Protein AF-A0A918UM39-F1 (afdb_monomer_lite)

pLDDT: m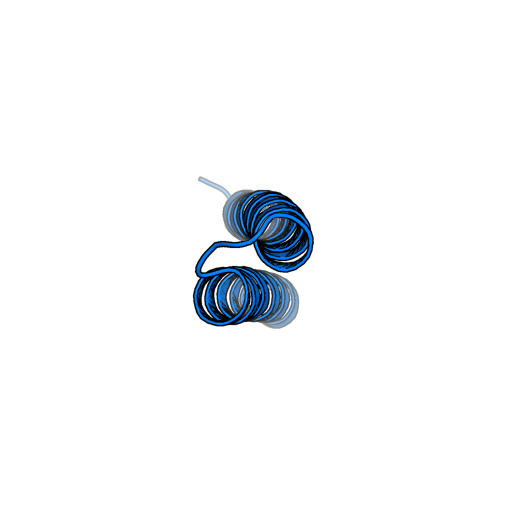ean 70.94, std 8.8, range [47.31, 83.81]

Foldseek 3Di:
DDLQVQLVVLQVQLVVQLVVLVVQVVPVHPSPVSNVVSPVSNVVSVVSNVVVD

Sequence (53 aa):
MSKSSAGVALMSVGAVATVIGALMYVLPGPGLPVLLLGLAILIAGAAVKFTSR

Radius of gyration: 12.46 Å; chains: 1; bounding box: 29×15×35 Å

Organism: NCBI:txid68255

Secondary structure (DSSP, 8-state):
--HHHHHHHHHHHHHHHHHHHHHHHHTTSSHHHHHHHHHHHHHHHHHHHHHT-

Structure (mmCIF, N/CA/C/O backbone):
data_AF-A0A918UM39-F1
#
_entry.id   AF-A0A918UM39-F1
#
loop_
_atom_site.group_PDB
_atom_site.id
_atom_site.type_symbol
_atom_site.label_atom_id
_atom_site.label_alt_id
_atom_site.label_comp_id
_atom_site.label_asym_id
_atom_site.label_entity_id
_atom_site.label_seq_id
_atom_site.pdbx_PDB_ins_code
_atom_site.Cartn_x
_atom_site.Cartn_y
_atom_site.Cartn_z
_atom_site.occupancy
_atom_site.B_iso_or_equiv
_atom_site.auth_seq_id
_atom_site.auth_comp_id
_atom_site.auth_asym_id
_atom_site.auth_atom_id
_atom_site.pdbx_PDB_model_num
ATOM 1 N N . MET A 1 1 ? -8.155 10.209 18.375 1.00 50.19 1 MET A N 1
ATOM 2 C CA . MET A 1 1 ? -7.934 9.946 16.934 1.00 50.19 1 MET A CA 1
ATOM 3 C C . MET A 1 1 ? -8.801 8.766 16.523 1.00 50.19 1 MET A C 1
ATOM 5 O O . MET A 1 1 ? -8.555 7.648 16.959 1.00 50.19 1 MET A O 1
ATOM 9 N N . SER A 1 2 ? -9.886 9.029 15.800 1.00 47.31 2 SER A N 1
ATOM 10 C CA . SER A 1 2 ? -10.912 8.033 15.477 1.00 47.31 2 SER A CA 1
ATOM 11 C C . SER A 1 2 ? -10.370 6.996 14.491 1.00 47.31 2 SER A C 1
ATOM 13 O O . SER A 1 2 ? -9.863 7.360 13.434 1.00 47.31 2 SER A O 1
ATOM 15 N N . LYS A 1 3 ? -10.491 5.701 14.818 1.00 55.44 3 LYS A N 1
ATOM 16 C CA . LYS A 1 3 ? -9.992 4.565 14.009 1.00 55.44 3 LYS A CA 1
ATOM 17 C C . LYS A 1 3 ? -10.424 4.620 12.533 1.00 55.44 3 LYS A C 1
ATOM 19 O O . LYS A 1 3 ? -9.682 4.185 11.658 1.00 55.44 3 LYS A O 1
ATOM 24 N N . SER A 1 4 ? -11.570 5.244 12.246 1.00 60.12 4 SER A N 1
ATOM 25 C CA . SER A 1 4 ? -12.064 5.465 10.882 1.00 60.12 4 SER A CA 1
ATOM 26 C C . SER A 1 4 ? -11.137 6.327 10.013 1.00 60.12 4 SER A C 1
ATOM 28 O O . SER A 1 4 ? -11.092 6.124 8.803 1.00 60.12 4 SER A O 1
ATOM 30 N N . SER A 1 5 ? -10.385 7.270 10.589 1.00 66.81 5 SER A N 1
ATOM 31 C CA . SER A 1 5 ? -9.468 8.137 9.834 1.00 66.81 5 SER A CA 1
ATOM 32 C C . SER A 1 5 ? -8.198 7.400 9.401 1.00 66.81 5 SER A C 1
ATOM 34 O O . SER A 1 5 ? -7.662 7.687 8.335 1.00 66.81 5 SER A O 1
ATOM 36 N N . ALA A 1 6 ? -7.745 6.417 10.187 1.00 70.69 6 ALA A N 1
ATOM 37 C CA . ALA A 1 6 ? -6.537 5.647 9.890 1.00 70.69 6 ALA A CA 1
ATOM 38 C C . ALA A 1 6 ? -6.720 4.736 8.664 1.00 70.69 6 ALA A C 1
ATOM 40 O O . ALA A 1 6 ? -5.850 4.690 7.799 1.00 7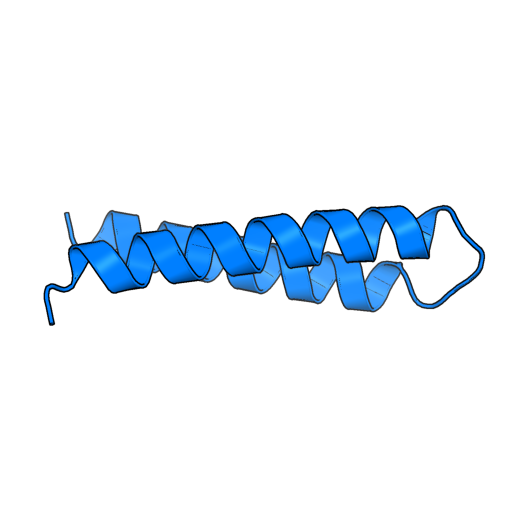0.69 6 ALA A O 1
ATOM 41 N N . GLY A 1 7 ? -7.875 4.071 8.539 1.00 67.56 7 GLY A N 1
ATOM 42 C CA . GLY A 1 7 ? -8.182 3.232 7.373 1.00 67.56 7 GLY A CA 1
ATOM 43 C C . GLY A 1 7 ? -8.322 4.033 6.073 1.00 67.56 7 GLY A C 1
ATOM 44 O O . GLY A 1 7 ? -7.871 3.588 5.021 1.00 67.56 7 GLY A O 1
ATOM 45 N N . VAL A 1 8 ? -8.891 5.242 6.146 1.00 74.50 8 VAL A N 1
ATOM 46 C CA . VAL A 1 8 ? -9.001 6.147 4.988 1.00 74.50 8 VAL A CA 1
ATOM 47 C C . VAL A 1 8 ? -7.628 6.683 4.575 1.00 74.50 8 VAL A C 1
ATOM 49 O O . VAL A 1 8 ? -7.323 6.699 3.385 1.00 74.50 8 VAL A O 1
ATOM 52 N N . ALA A 1 9 ? -6.780 7.055 5.539 1.00 78.69 9 ALA A N 1
ATOM 53 C CA . ALA A 1 9 ? -5.417 7.510 5.268 1.00 78.69 9 ALA A CA 1
ATOM 54 C C . ALA A 1 9 ? -4.536 6.404 4.656 1.00 78.69 9 ALA A C 1
ATOM 56 O O . ALA A 1 9 ? -3.782 6.656 3.723 1.00 78.69 9 ALA A O 1
ATOM 57 N N . LEU A 1 10 ? -4.658 5.160 5.129 1.00 72.56 10 LEU A N 1
ATOM 58 C CA . LEU A 1 10 ? -3.935 4.022 4.551 1.00 72.56 10 LEU A CA 1
ATOM 59 C C . LEU A 1 10 ? -4.389 3.711 3.118 1.00 72.56 10 LEU A C 1
ATOM 61 O O . LEU A 1 10 ? -3.554 3.442 2.258 1.00 72.56 10 LEU A O 1
ATOM 65 N N . MET A 1 11 ? -5.695 3.791 2.840 1.00 75.94 11 MET A N 1
ATOM 66 C CA . MET A 1 11 ? -6.224 3.621 1.483 1.00 75.94 11 MET A CA 1
ATOM 67 C C . MET A 1 11 ? -5.728 4.705 0.520 1.00 75.94 11 MET A C 1
ATOM 69 O O . MET A 1 11 ? -5.358 4.378 -0.606 1.00 75.94 11 MET A O 1
ATOM 73 N N . SER A 1 12 ? -5.702 5.976 0.936 1.00 80.31 12 SER A N 1
ATOM 74 C CA . SER A 1 12 ? -5.239 7.065 0.066 1.00 80.31 12 SER A CA 1
ATOM 75 C C . SER A 1 12 ? -3.744 6.959 -0.238 1.00 80.31 12 SER A C 1
ATOM 77 O O . SER A 1 12 ? -3.350 7.092 -1.396 1.00 80.31 12 SER A O 1
ATOM 79 N N . VAL A 1 13 ? -2.921 6.642 0.767 1.00 82.50 13 VAL A N 1
ATOM 80 C CA . VAL A 1 13 ? -1.479 6.409 0.584 1.00 82.50 13 VAL A CA 1
ATOM 81 C C . VAL A 1 13 ? -1.230 5.207 -0.331 1.00 82.50 13 VAL A C 1
ATOM 83 O O . VAL A 1 13 ? -0.434 5.311 -1.263 1.00 82.50 13 VAL A O 1
ATOM 86 N N . GLY A 1 14 ? -1.946 4.096 -0.122 1.00 74.94 14 GLY A N 1
ATOM 87 C CA . GLY A 1 14 ? -1.856 2.912 -0.980 1.00 74.94 14 GLY A CA 1
ATOM 88 C C . GLY A 1 14 ? -2.228 3.209 -2.434 1.00 74.94 14 GLY A C 1
ATOM 89 O O . GLY A 1 14 ? -1.495 2.831 -3.342 1.00 74.94 14 GLY A O 1
ATOM 90 N N . ALA A 1 15 ? -3.310 3.960 -2.665 1.00 77.81 15 ALA A N 1
ATOM 91 C CA . ALA A 1 15 ? -3.753 4.321 -4.011 1.00 77.81 15 ALA A CA 1
ATOM 92 C C . ALA A 1 15 ? -2.712 5.170 -4.757 1.00 77.81 15 ALA A C 1
ATOM 94 O O . ALA A 1 15 ? -2.381 4.871 -5.905 1.00 77.81 15 ALA A O 1
ATOM 95 N N . VAL A 1 16 ? -2.149 6.191 -4.100 1.00 82.25 16 VAL A N 1
ATOM 96 C CA . VAL A 1 16 ? -1.099 7.034 -4.695 1.00 82.25 16 VAL A CA 1
ATOM 97 C C . VAL A 1 16 ? 0.158 6.209 -4.986 1.00 82.25 16 VAL A C 1
ATOM 99 O O . VAL A 1 16 ? 0.717 6.317 -6.077 1.00 82.25 16 VAL A O 1
ATOM 102 N N . ALA A 1 17 ? 0.571 5.336 -4.063 1.00 75.19 17 ALA A N 1
ATOM 103 C CA . ALA A 1 17 ? 1.725 4.460 -4.257 1.00 75.19 17 ALA A CA 1
ATOM 104 C C . ALA A 1 17 ? 1.537 3.485 -5.436 1.00 75.19 17 ALA A C 1
ATOM 106 O O . ALA A 1 17 ? 2.463 3.305 -6.227 1.00 75.19 17 ALA A O 1
ATOM 107 N N . THR A 1 18 ? 0.344 2.905 -5.610 1.00 75.94 18 THR A N 1
ATOM 108 C CA . THR A 1 18 ? 0.025 2.046 -6.765 1.00 75.94 18 THR A CA 1
ATOM 109 C C . THR A 1 18 ? 0.087 2.815 -8.083 1.00 75.94 18 THR A C 1
ATOM 111 O O . THR A 1 18 ? 0.634 2.297 -9.054 1.00 75.94 18 THR A O 1
ATOM 114 N N . VAL A 1 19 ? -0.419 4.052 -8.130 1.00 78.81 19 VAL A N 1
ATOM 115 C CA . VAL A 1 19 ? -0.354 4.894 -9.339 1.00 78.81 19 VAL A CA 1
ATOM 116 C C . VAL A 1 19 ? 1.093 5.248 -9.687 1.00 78.81 19 VAL A C 1
ATOM 118 O O . VAL A 1 19 ? 1.486 5.126 -10.845 1.00 78.81 19 VAL A O 1
ATOM 121 N N . ILE A 1 20 ? 1.912 5.618 -8.697 1.00 75.19 20 ILE A N 1
ATOM 122 C CA . ILE A 1 20 ? 3.344 5.893 -8.901 1.00 75.19 20 ILE A CA 1
ATOM 123 C C . ILE A 1 20 ? 4.074 4.635 -9.383 1.00 75.19 20 ILE A C 1
ATOM 125 O O . ILE A 1 20 ? 4.847 4.709 -10.337 1.00 75.19 20 ILE A O 1
ATOM 129 N N . GLY A 1 21 ? 3.799 3.476 -8.780 1.00 66.19 21 GLY A N 1
ATOM 130 C CA . GLY A 1 21 ? 4.344 2.200 -9.236 1.00 66.19 21 GLY A CA 1
ATOM 131 C C . GLY A 1 21 ? 3.946 1.881 -10.676 1.00 66.19 21 GLY A C 1
ATOM 132 O O . GLY A 1 21 ? 4.796 1.467 -11.459 1.00 66.19 21 GLY A O 1
ATOM 133 N N . ALA A 1 22 ? 2.680 2.101 -11.044 1.00 73.94 22 ALA A N 1
ATOM 134 C CA . ALA A 1 22 ? 2.186 1.883 -12.403 1.00 73.94 22 ALA A CA 1
ATOM 135 C C . ALA A 1 22 ? 2.891 2.801 -13.411 1.00 73.94 22 ALA A C 1
ATOM 137 O O . ALA A 1 22 ? 3.327 2.340 -14.464 1.00 73.94 22 ALA A O 1
ATOM 138 N N . LEU A 1 23 ? 3.079 4.078 -13.066 1.00 67.25 23 LEU A N 1
ATOM 139 C CA . LEU A 1 23 ? 3.862 5.005 -13.882 1.00 67.25 23 LEU A CA 1
ATOM 140 C C . LEU A 1 23 ? 5.321 4.554 -14.022 1.00 67.25 23 LEU A C 1
ATOM 142 O O . LEU A 1 23 ? 5.851 4.567 -15.129 1.00 67.25 23 LEU A O 1
ATOM 146 N N . MET A 1 24 ? 5.958 4.116 -12.932 1.00 60.75 24 MET A N 1
ATOM 147 C CA . MET A 1 24 ? 7.334 3.596 -12.941 1.00 60.75 24 MET A CA 1
ATOM 148 C C . MET A 1 24 ? 7.472 2.208 -13.582 1.00 60.75 24 MET A C 1
ATOM 150 O O . MET A 1 24 ? 8.588 1.730 -13.758 1.00 60.75 24 MET A O 1
ATOM 154 N N . TYR A 1 25 ? 6.362 1.535 -13.886 1.00 60.09 25 TYR A N 1
ATOM 155 C CA . TYR A 1 25 ? 6.344 0.305 -14.678 1.00 60.09 25 TYR A CA 1
ATOM 156 C C . TYR A 1 25 ? 6.281 0.607 -16.178 1.00 60.09 25 TYR A C 1
ATOM 158 O O . TYR A 1 25 ? 6.845 -0.135 -16.977 1.00 60.09 25 TYR A O 1
ATOM 166 N N . VAL A 1 26 ? 5.633 1.712 -16.558 1.00 60.84 26 VAL A N 1
ATOM 167 C CA . VAL A 1 26 ? 5.534 2.175 -17.951 1.00 60.84 26 VAL A CA 1
ATOM 168 C C . VAL A 1 26 ? 6.772 2.979 -18.377 1.00 60.84 26 VAL A C 1
ATOM 170 O O . VAL A 1 26 ? 7.238 2.826 -19.504 1.00 60.84 26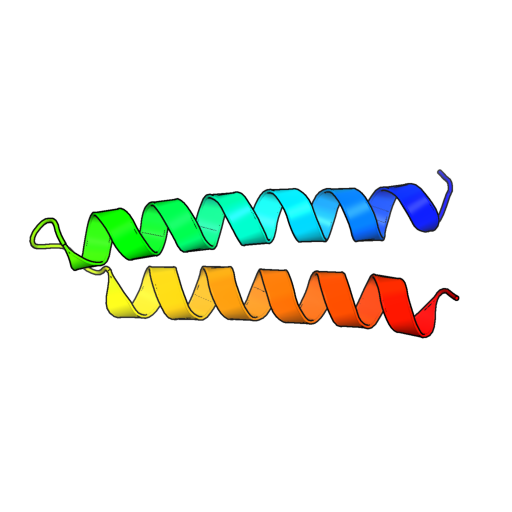 VAL A O 1
ATOM 173 N N . LEU A 1 27 ? 7.337 3.808 -17.492 1.00 57.56 27 LEU A N 1
ATOM 174 C CA . LEU A 1 27 ? 8.663 4.414 -17.677 1.00 57.56 27 LEU A CA 1
ATOM 175 C C . LEU A 1 27 ? 9.731 3.402 -17.239 1.00 57.56 27 LEU A C 1
ATOM 177 O O . LEU A 1 27 ? 9.586 2.871 -16.145 1.00 57.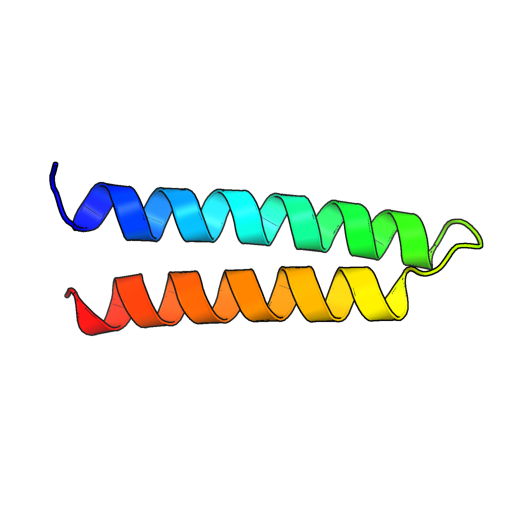56 27 LEU A O 1
ATOM 181 N N . PRO A 1 28 ? 10.795 3.131 -18.023 1.00 62.16 28 PRO A N 1
ATOM 182 C CA . PRO A 1 28 ? 11.776 2.093 -17.704 1.00 62.16 28 PRO A CA 1
ATOM 183 C C . PRO A 1 28 ? 12.455 2.384 -16.358 1.00 62.16 28 PRO A C 1
ATOM 185 O O . PRO A 1 28 ? 13.377 3.189 -16.254 1.00 62.16 28 PRO A O 1
ATOM 188 N N . GLY A 1 29 ? 11.956 1.728 -15.316 1.00 63.91 29 GLY A N 1
ATOM 189 C CA . GLY A 1 29 ? 12.362 1.866 -13.926 1.00 63.91 29 GLY A CA 1
ATOM 190 C C . GLY A 1 29 ? 11.900 0.647 -13.120 1.00 63.91 29 GLY A C 1
ATOM 191 O O . GLY A 1 29 ? 11.265 -0.257 -13.670 1.00 63.91 29 GLY A O 1
ATOM 192 N N . PRO A 1 30 ? 12.220 0.566 -11.817 1.00 65.81 30 PRO A N 1
ATOM 193 C CA . PRO A 1 30 ? 11.836 -0.555 -10.960 1.00 65.81 30 PRO A CA 1
ATOM 194 C C . PRO A 1 30 ? 10.336 -0.492 -10.606 1.00 65.81 30 PRO A C 1
ATOM 196 O O . PRO A 1 30 ? 9.958 -0.389 -9.442 1.00 65.81 30 PRO A O 1
ATOM 199 N N . GLY A 1 31 ? 9.458 -0.541 -11.608 1.00 63.84 31 GLY A N 1
ATOM 200 C CA . GLY A 1 31 ? 8.014 -0.393 -11.433 1.00 63.84 31 GLY A CA 1
ATOM 201 C C . GLY A 1 31 ? 7.329 -1.592 -10.792 1.00 63.84 31 GLY A C 1
ATOM 202 O O . GLY A 1 31 ? 6.373 -1.422 -10.045 1.00 63.84 31 GLY A O 1
ATOM 203 N N . LEU A 1 32 ? 7.839 -2.806 -11.018 1.00 69.69 32 LEU A N 1
ATOM 204 C CA . LEU A 1 32 ? 7.249 -4.044 -10.489 1.00 69.69 32 LEU A CA 1
ATOM 205 C C . LEU A 1 32 ? 7.326 -4.124 -8.943 1.00 69.69 32 LEU A C 1
ATOM 207 O O . LEU A 1 32 ? 6.294 -4.368 -8.315 1.00 69.69 32 LEU A O 1
ATOM 211 N N . PRO A 1 33 ? 8.480 -3.839 -8.296 1.00 73.94 33 PRO A N 1
ATOM 212 C CA . PRO A 1 33 ? 8.573 -3.766 -6.834 1.00 73.94 33 PRO A CA 1
ATOM 213 C C . PRO A 1 33 ? 7.695 -2.670 -6.216 1.00 73.94 33 PRO A C 1
ATOM 215 O O . PRO A 1 33 ? 7.059 -2.893 -5.187 1.00 73.94 33 PRO A O 1
ATOM 218 N N . VAL A 1 34 ? 7.632 -1.492 -6.848 1.00 72.38 34 VAL A N 1
ATOM 219 C CA . VAL A 1 34 ? 6.863 -0.344 -6.336 1.00 72.38 34 VAL A CA 1
ATOM 220 C C . VAL A 1 34 ? 5.354 -0.580 -6.482 1.00 72.38 34 VAL A C 1
ATOM 222 O O . VAL A 1 34 ? 4.601 -0.275 -5.558 1.00 72.38 34 VAL A O 1
ATOM 225 N N . LEU A 1 35 ? 4.909 -1.199 -7.584 1.00 71.44 35 LEU A N 1
ATOM 226 C CA . LEU A 1 35 ? 3.526 -1.660 -7.767 1.00 71.44 35 LEU A CA 1
ATOM 227 C C . LEU A 1 35 ? 3.102 -2.649 -6.684 1.00 71.44 35 LEU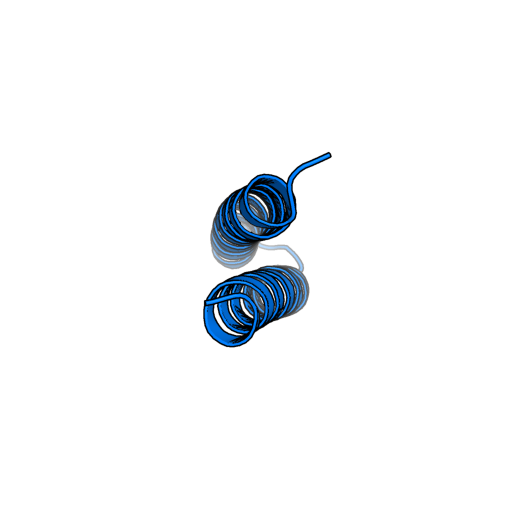 A C 1
ATOM 229 O O . LEU A 1 35 ? 2.049 -2.468 -6.072 1.00 71.44 35 LEU A O 1
ATOM 233 N N . LEU A 1 36 ? 3.919 -3.680 -6.444 1.00 80.38 36 LEU A N 1
ATOM 234 C CA . LEU A 1 36 ? 3.645 -4.702 -5.432 1.00 80.38 36 LEU A CA 1
ATOM 235 C C . LEU A 1 36 ? 3.547 -4.093 -4.031 1.00 80.38 36 LEU A C 1
ATOM 237 O O . LEU A 1 36 ? 2.628 -4.427 -3.283 1.00 80.38 36 LEU A O 1
ATOM 241 N N . LEU A 1 37 ? 4.447 -3.166 -3.693 1.00 78.75 37 LEU A N 1
ATOM 242 C CA . LEU A 1 37 ? 4.431 -2.485 -2.402 1.00 78.75 37 LEU A CA 1
ATOM 243 C C . LEU A 1 37 ? 3.190 -1.593 -2.237 1.00 78.75 37 LEU A C 1
ATOM 245 O O . LEU A 1 37 ? 2.512 -1.673 -1.213 1.00 78.75 37 LEU A O 1
ATOM 249 N N . GLY A 1 38 ? 2.853 -0.784 -3.248 1.00 73.88 38 GLY A N 1
ATOM 250 C CA . GLY A 1 38 ? 1.651 0.055 -3.228 1.00 73.88 38 GLY A CA 1
ATOM 251 C C . GLY A 1 38 ? 0.367 -0.771 -3.105 1.00 73.88 38 GLY A C 1
ATOM 252 O O . GLY A 1 38 ? -0.497 -0.462 -2.282 1.00 73.88 38 GLY A O 1
ATOM 253 N N . LEU A 1 39 ? 0.281 -1.879 -3.848 1.00 76.50 39 LEU A N 1
ATOM 254 C CA . LEU A 1 39 ? -0.846 -2.808 -3.780 1.00 76.50 39 LEU A CA 1
ATOM 255 C C . LEU A 1 39 ? -0.963 -3.471 -2.397 1.00 76.50 39 LEU A C 1
ATOM 257 O O . LEU A 1 39 ? -2.064 -3.551 -1.852 1.00 76.50 39 LEU A O 1
ATOM 261 N N . ALA A 1 40 ? 0.151 -3.894 -1.796 1.00 81.19 40 ALA A N 1
ATOM 262 C CA . ALA A 1 40 ? 0.157 -4.472 -0.452 1.00 81.19 40 ALA A CA 1
ATOM 263 C C . ALA A 1 40 ? -0.352 -3.476 0.607 1.00 81.19 40 ALA A C 1
ATOM 265 O O . ALA A 1 40 ? -1.166 -3.841 1.459 1.00 81.19 40 ALA A O 1
ATOM 266 N N . ILE A 1 41 ? 0.061 -2.207 0.521 1.00 79.31 41 ILE A N 1
ATOM 267 C CA . ILE A 1 41 ? -0.398 -1.138 1.425 1.00 79.31 41 ILE A CA 1
ATOM 268 C C . ILE A 1 41 ? -1.895 -0.860 1.230 1.00 79.31 41 ILE A C 1
ATOM 270 O O . ILE A 1 41 ? -2.626 -0.701 2.211 1.00 79.31 41 ILE A O 1
ATOM 274 N N . LEU A 1 42 ? -2.377 -0.856 -0.017 1.00 71.88 42 LEU A N 1
ATOM 275 C CA . LEU A 1 42 ? -3.795 -0.675 -0.333 1.00 71.88 42 LEU A CA 1
ATOM 276 C C . LEU A 1 42 ? -4.659 -1.803 0.258 1.00 71.88 42 LEU A C 1
ATOM 278 O O . LEU A 1 42 ? -5.690 -1.529 0.879 1.00 71.88 42 LEU A O 1
ATOM 282 N N . ILE A 1 43 ? -4.223 -3.059 0.113 1.00 83.81 43 ILE A N 1
ATOM 283 C CA . ILE A 1 43 ? -4.908 -4.234 0.676 1.00 83.81 43 ILE A CA 1
ATOM 284 C C . ILE A 1 43 ? -4.909 -4.170 2.207 1.00 83.81 43 ILE A C 1
ATOM 286 O O . ILE A 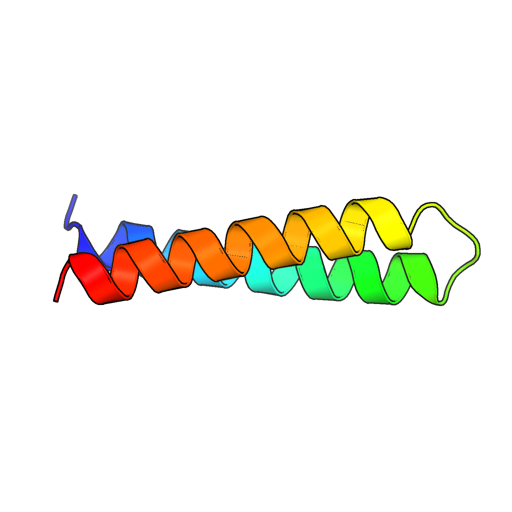1 43 ? -5.951 -4.395 2.824 1.00 83.81 43 ILE A O 1
ATOM 290 N N . ALA A 1 44 ? -3.786 -3.803 2.829 1.00 78.81 44 ALA A N 1
ATOM 291 C CA . ALA A 1 44 ? -3.704 -3.634 4.278 1.00 78.81 44 ALA A CA 1
ATOM 292 C C . ALA A 1 44 ? -4.660 -2.537 4.781 1.00 78.81 44 ALA A C 1
ATOM 294 O O . ALA A 1 44 ? -5.400 -2.754 5.741 1.00 78.81 44 ALA A O 1
ATOM 295 N N . GLY A 1 45 ? -4.722 -1.388 4.101 1.00 72.12 45 GLY A N 1
ATOM 296 C CA . GLY A 1 45 ? -5.672 -0.318 4.415 1.00 72.12 45 GLY A CA 1
ATOM 297 C C . GLY A 1 45 ? -7.134 -0.755 4.279 1.00 72.12 45 GLY A C 1
ATOM 298 O O . GLY A 1 45 ? -7.962 -0.438 5.138 1.00 72.12 45 GLY A O 1
ATOM 299 N N . ALA A 1 46 ? -7.451 -1.537 3.243 1.00 74.75 46 ALA A N 1
ATOM 300 C CA . ALA A 1 46 ? -8.779 -2.113 3.050 1.00 74.75 46 ALA A CA 1
ATOM 301 C C . ALA A 1 46 ? -9.141 -3.112 4.157 1.00 74.75 46 ALA A C 1
ATOM 303 O O . ALA A 1 46 ? -10.232 -3.017 4.720 1.00 74.75 46 ALA A O 1
ATOM 304 N N . ALA A 1 47 ? -8.223 -4.010 4.520 1.00 81.69 47 ALA A N 1
ATOM 305 C CA . ALA A 1 47 ? -8.413 -4.980 5.594 1.00 81.69 47 ALA A CA 1
ATOM 306 C C . ALA A 1 47 ? -8.641 -4.288 6.947 1.00 81.69 47 ALA A C 1
ATOM 308 O O . ALA A 1 47 ? -9.587 -4.630 7.654 1.00 81.69 47 ALA A O 1
ATOM 309 N N . VAL A 1 48 ? -7.854 -3.254 7.267 1.00 80.50 48 VAL A N 1
ATOM 310 C CA . VAL A 1 48 ? -8.031 -2.444 8.486 1.00 80.50 48 VAL A CA 1
ATOM 311 C C . VAL A 1 48 ? -9.396 -1.749 8.495 1.00 80.50 48 VAL A C 1
ATOM 313 O O . VAL A 1 48 ? -10.073 -1.732 9.521 1.00 80.50 48 VAL A O 1
ATOM 316 N N . LYS A 1 49 ? -9.846 -1.210 7.357 1.00 71.25 49 LYS A N 1
ATOM 317 C CA . LYS A 1 49 ? -11.174 -0.590 7.236 1.00 71.25 49 LYS A CA 1
ATOM 318 C C . LYS A 1 49 ? -12.316 -1.603 7.366 1.00 71.25 49 LYS A C 1
ATOM 320 O O . LYS A 1 49 ? -13.344 -1.255 7.939 1.00 71.25 49 LYS A O 1
ATOM 325 N N . PHE A 1 50 ? -12.155 -2.813 6.833 1.00 75.44 50 PHE A N 1
ATOM 326 C CA . PHE A 1 50 ? -13.161 -3.875 6.917 1.00 75.44 50 PHE A CA 1
ATOM 327 C C . PHE A 1 50 ? -13.243 -4.496 8.312 1.00 75.44 50 PHE A C 1
ATOM 329 O O . PHE A 1 50 ? -14.344 -4.721 8.787 1.00 75.44 50 PHE A O 1
ATOM 336 N N . THR A 1 51 ? -12.114 -4.718 8.990 1.00 74.94 51 THR A N 1
ATOM 337 C CA . THR A 1 51 ? -12.102 -5.297 10.345 1.00 74.94 51 THR A CA 1
ATOM 338 C C . THR A 1 51 ? -12.492 -4.305 11.446 1.00 74.94 51 THR A C 1
ATOM 340 O O . THR A 1 51 ? -12.763 -4.729 12.563 1.00 74.94 51 THR A O 1
ATOM 343 N N . SER A 1 52 ? -12.454 -2.993 11.176 1.00 60.28 52 SER A N 1
ATOM 344 C CA . SER A 1 52 ? -12.921 -1.942 12.102 1.00 60.28 52 SER A CA 1
ATOM 345 C C . SER A 1 52 ? -14.382 -1.528 11.881 1.00 60.28 52 SER A C 1
ATOM 347 O O . SER A 1 52 ? -14.828 -0.573 12.520 1.00 60.28 52 SER A O 1
ATOM 349 N N . ARG A 1 53 ? -15.107 -2.192 10.974 1.00 51.81 53 ARG A N 1
ATOM 350 C CA . ARG A 1 53 ? -16.569 -2.097 10.863 1.00 51.81 53 ARG A CA 1
ATOM 351 C C . ARG A 1 53 ? -17.225 -3.251 11.601 1.00 51.81 53 ARG A C 1
ATOM 353 O O . ARG A 1 53 ? -18.340 -3.006 12.101 1.00 51.81 53 ARG A O 1
#